Protein AF-A0A9P4HG45-F1 (afdb_monomer_lite)

Organism: NCBI:txid210430

pLDDT: mean 74.85, std 25.72, range [27.2, 96.5]

Secondary structure (DSSP, 8-state):
--TTS--SSTT--S--GGG-HHHHHHHHHTS-EEESSGGGSEEEE----TT-SEEEEEEEETTEEEEEEEEEETTTTEEEEEEE--TT-EEEE-PPTTEEEES-SEEE--SSEEEEEEEETT-----------------------------------PPP--------------

Structure (mmCIF, N/CA/C/O backbone):
data_AF-A0A9P4HG45-F1
#
_entry.id   AF-A0A9P4HG45-F1
#
loop_
_atom_site.group_PDB
_atom_site.id
_atom_site.type_symbol
_atom_site.label_atom_id
_atom_site.label_alt_id
_atom_site.label_comp_id
_atom_site.label_asym_id
_atom_site.label_entity_id
_atom_site.label_seq_id
_atom_site.pdbx_PDB_ins_code
_atom_site.Cartn_x
_atom_site.Cartn_y
_atom_site.Cartn_z
_atom_site.occupancy
_atom_site.B_iso_or_equiv
_atom_site.auth_seq_id
_atom_site.auth_comp_id
_atom_site.auth_asym_id
_atom_site.auth_atom_id
_atom_site.pdbx_PDB_model_num
ATOM 1 N N . MET A 1 1 ? 8.875 -4.770 -30.316 1.00 80.56 1 MET A N 1
ATOM 2 C CA . MET A 1 1 ? 9.285 -3.797 -31.346 1.00 80.56 1 MET A CA 1
ATOM 3 C C . MET A 1 1 ? 10.713 -4.096 -31.727 1.00 80.56 1 MET A C 1
ATOM 5 O O . MET A 1 1 ? 11.485 -4.507 -30.865 1.00 80.56 1 MET A O 1
ATOM 9 N N . LYS A 1 2 ? 11.069 -3.910 -32.995 1.00 86.00 2 LYS A N 1
ATOM 10 C CA . LYS A 1 2 ? 12.478 -3.920 -33.381 1.00 86.00 2 LYS A CA 1
ATOM 11 C C . LYS A 1 2 ? 13.188 -2.698 -32.768 1.00 86.00 2 LYS A C 1
ATOM 13 O O . LYS A 1 2 ? 12.511 -1.732 -32.409 1.00 86.00 2 LYS A O 1
ATOM 18 N N . PRO A 1 3 ? 14.527 -2.710 -32.661 1.00 90.25 3 PRO A N 1
ATOM 19 C CA . PRO A 1 3 ? 15.289 -1.563 -32.157 1.00 90.25 3 PRO A CA 1
ATOM 20 C C . PRO A 1 3 ? 15.075 -0.262 -32.952 1.00 90.25 3 PRO A C 1
ATOM 22 O O . PRO A 1 3 ? 15.296 0.816 -32.418 1.00 90.25 3 PRO A O 1
ATOM 25 N N . ASP A 1 4 ? 14.613 -0.359 -34.203 1.00 90.81 4 ASP A N 1
ATOM 26 C CA . ASP A 1 4 ? 14.263 0.768 -35.081 1.00 90.81 4 ASP A CA 1
ATOM 27 C C . ASP A 1 4 ? 12.844 1.336 -34.844 1.00 90.81 4 ASP A C 1
ATOM 29 O O . ASP A 1 4 ? 12.411 2.242 -35.550 1.00 90.81 4 ASP A O 1
ATOM 33 N N . GLY A 1 5 ? 12.097 0.794 -33.874 1.00 85.56 5 GLY A N 1
ATOM 34 C CA . GLY A 1 5 ? 10.728 1.205 -33.555 1.00 85.56 5 GLY A CA 1
ATOM 35 C C . GLY A 1 5 ? 9.640 0.557 -34.419 1.00 85.56 5 GLY A C 1
ATOM 36 O O . GLY A 1 5 ? 8.455 0.738 -34.138 1.00 85.56 5 GLY A O 1
ATOM 37 N N . THR A 1 6 ? 9.990 -0.247 -35.429 1.00 87.44 6 THR A N 1
ATOM 38 C CA . THR A 1 6 ? 8.992 -0.911 -36.278 1.00 87.44 6 THR A CA 1
ATOM 39 C C . THR A 1 6 ? 8.340 -2.118 -35.577 1.00 87.44 6 THR A C 1
ATOM 41 O O . THR A 1 6 ? 8.987 -2.828 -34.786 1.00 87.44 6 THR A O 1
ATOM 44 N N . PRO A 1 7 ? 7.045 -2.397 -35.836 1.00 84.62 7 PRO A N 1
ATOM 45 C CA . PRO A 1 7 ? 6.390 -3.610 -35.352 1.00 84.62 7 PRO A CA 1
ATOM 46 C C . PRO A 1 7 ? 7.063 -4.874 -35.907 1.00 84.62 7 PRO A C 1
ATOM 48 O O . PRO A 1 7 ? 7.590 -4.879 -37.020 1.00 84.62 7 PRO A O 1
ATOM 51 N N . HIS A 1 8 ? 7.029 -5.975 -35.151 1.00 81.50 8 HIS A N 1
ATOM 52 C CA . HIS A 1 8 ? 7.595 -7.249 -35.620 1.00 81.50 8 HIS A CA 1
ATOM 53 C C . HIS A 1 8 ? 6.739 -7.925 -36.702 1.00 81.50 8 HIS A C 1
ATOM 55 O O . HIS A 1 8 ? 7.253 -8.758 -37.440 1.00 81.50 8 HIS A O 1
ATOM 61 N N . GLY A 1 9 ? 5.461 -7.556 -36.822 1.00 83.75 9 GLY A N 1
ATOM 62 C CA . GLY A 1 9 ? 4.558 -8.056 -37.855 1.00 83.75 9 GLY A CA 1
ATOM 63 C C . GLY A 1 9 ? 3.212 -7.332 -37.861 1.00 83.75 9 GLY A C 1
ATOM 64 O O . GLY A 1 9 ? 2.920 -6.539 -36.963 1.00 83.75 9 GLY A O 1
ATOM 65 N N . HIS A 1 10 ? 2.383 -7.635 -38.861 1.00 78.00 10 HIS A N 1
ATOM 66 C CA . HIS A 1 10 ? 1.093 -6.972 -39.106 1.00 78.00 10 HIS A CA 1
ATOM 67 C C . HIS A 1 10 ? 0.038 -7.204 -38.005 1.00 78.00 10 HIS A C 1
ATOM 69 O O . HIS A 1 10 ? -0.861 -6.388 -37.854 1.00 78.00 10 HIS A O 1
ATOM 75 N N . ASN A 1 11 ? 0.193 -8.252 -37.184 1.00 79.31 11 ASN A N 1
ATOM 76 C CA . ASN A 1 11 ? -0.712 -8.594 -36.075 1.00 79.31 11 ASN A CA 1
ATOM 77 C C . ASN A 1 11 ? -0.160 -8.177 -34.696 1.00 79.31 11 ASN A C 1
ATOM 79 O O . ASN A 1 11 ? -0.439 -8.819 -33.685 1.00 79.31 11 ASN A O 1
ATOM 83 N N . THR A 1 12 ? 0.669 -7.132 -34.637 1.00 81.81 12 THR A N 1
ATOM 84 C CA . THR A 1 12 ? 1.225 -6.646 -33.365 1.00 81.81 12 THR A CA 1
ATOM 85 C C . THR A 1 12 ? 0.284 -5.609 -32.757 1.00 81.81 12 THR A C 1
ATOM 87 O O . THR A 1 12 ? 0.228 -4.480 -33.239 1.00 81.81 12 THR A O 1
ATOM 90 N N . SER A 1 13 ? -0.419 -5.954 -31.675 1.00 82.94 13 SER A N 1
ATOM 91 C CA . SER A 1 13 ? -1.077 -4.935 -30.849 1.00 82.94 13 SER A CA 1
ATOM 92 C C . SER A 1 13 ? -0.042 -4.231 -29.971 1.00 82.94 13 SER A C 1
ATOM 94 O O . SER A 1 13 ? 0.735 -4.887 -29.279 1.00 82.94 13 SER A O 1
ATOM 96 N N . LEU A 1 14 ? -0.044 -2.897 -29.982 1.00 84.38 14 LEU A N 1
ATOM 97 C CA . LEU A 1 14 ? 0.801 -2.076 -29.105 1.00 84.38 14 LEU A CA 1
ATOM 98 C C . LEU A 1 14 ? 0.171 -1.844 -27.725 1.00 84.38 14 LEU A C 1
ATOM 100 O O . LEU A 1 14 ? 0.858 -1.407 -26.808 1.00 84.38 14 LEU A O 1
ATOM 104 N N . MET A 1 15 ? -1.123 -2.141 -27.577 1.00 84.75 15 MET A N 1
ATOM 105 C CA . MET A 1 15 ? -1.884 -1.951 -26.345 1.00 84.75 15 MET A CA 1
ATOM 106 C C . MET A 1 15 ? -2.635 -3.239 -26.034 1.00 84.75 15 MET A C 1
ATOM 108 O O . MET A 1 15 ? -3.659 -3.555 -26.641 1.00 84.75 15 MET A O 1
ATOM 112 N N . HIS A 1 16 ? -2.095 -4.016 -25.099 1.00 86.12 16 HIS A N 1
ATOM 113 C CA . HIS A 1 16 ? -2.683 -5.282 -24.693 1.00 86.12 16 HIS A CA 1
ATOM 114 C C . HIS A 1 16 ? -2.763 -5.370 -23.170 1.00 86.12 16 HIS A C 1
ATOM 116 O O . HIS A 1 16 ? -1.750 -5.295 -22.478 1.00 86.12 16 HIS A O 1
ATOM 122 N N . GLY A 1 17 ? -3.980 -5.550 -22.649 1.00 87.00 17 GLY A N 1
ATOM 123 C CA . GLY A 1 17 ? -4.240 -5.603 -21.206 1.00 87.00 17 GLY A CA 1
ATOM 124 C C . GLY A 1 17 ? -3.489 -6.727 -20.488 1.00 87.00 17 GLY A C 1
ATOM 125 O O . GLY A 1 17 ? -3.115 -6.584 -19.332 1.00 87.00 17 GLY A O 1
ATOM 126 N N . TRP A 1 18 ? -3.156 -7.827 -21.171 1.00 88.88 18 TRP A N 1
ATOM 127 C CA . TRP A 1 18 ? -2.343 -8.884 -20.558 1.00 88.88 18 TRP A CA 1
ATOM 128 C C . TRP A 1 18 ? -0.912 -8.415 -20.231 1.00 88.88 18 TRP A C 1
ATOM 130 O O . TRP A 1 18 ? -0.227 -9.012 -19.411 1.00 88.88 18 TRP A O 1
ATOM 140 N N . SER A 1 19 ? -0.456 -7.297 -20.792 1.00 88.75 19 SER A N 1
ATOM 141 C CA . SER A 1 19 ? 0.836 -6.702 -20.445 1.00 88.75 19 SER A CA 1
ATOM 142 C C . SER A 1 19 ? 0.759 -5.716 -19.270 1.00 88.75 19 SER A C 1
ATOM 144 O O . SER A 1 19 ? 1.795 -5.221 -18.835 1.00 88.75 19 SER A O 1
ATOM 146 N N . THR A 1 20 ? -0.425 -5.440 -18.702 1.00 89.81 20 THR A N 1
ATOM 147 C CA . THR A 1 20 ? -0.602 -4.444 -17.623 1.00 89.81 20 THR A CA 1
ATOM 148 C C . THR A 1 20 ? -0.478 -5.022 -16.212 1.00 89.81 20 THR A C 1
ATOM 150 O O . THR A 1 20 ? -0.849 -4.363 -15.240 1.00 89.81 20 THR A O 1
ATOM 153 N N . TRP A 1 21 ? 0.069 -6.231 -16.062 1.00 89.25 21 TRP A N 1
ATOM 154 C CA . TRP A 1 21 ? 0.309 -6.858 -14.755 1.00 89.25 21 TRP A CA 1
ATOM 155 C C . TRP A 1 21 ? 1.086 -5.968 -13.770 1.00 89.25 21 TRP A C 1
ATOM 157 O O . TRP A 1 21 ? 0.699 -5.942 -12.600 1.00 89.25 21 TRP A O 1
ATOM 167 N N . PRO A 1 22 ? 2.100 -5.174 -14.184 1.00 89.19 22 PRO A N 1
ATOM 168 C CA . PRO A 1 22 ? 2.797 -4.277 -13.263 1.00 89.19 22 PRO A CA 1
ATOM 169 C C . PRO A 1 22 ? 1.867 -3.306 -12.525 1.00 89.19 22 PRO A C 1
ATOM 171 O O . PRO A 1 22 ? 2.062 -3.067 -11.338 1.00 89.19 22 PRO A O 1
ATOM 174 N N . VAL A 1 23 ? 0.808 -2.817 -13.179 1.00 89.62 23 VAL A N 1
ATOM 175 C CA . VAL A 1 23 ? -0.156 -1.881 -12.574 1.00 89.62 23 VAL A CA 1
ATOM 176 C C . VAL A 1 23 ? -0.866 -2.503 -11.374 1.00 89.62 23 VAL A C 1
ATOM 178 O O . VAL A 1 23 ? -1.054 -1.845 -10.355 1.00 89.62 23 VAL A O 1
ATOM 181 N N . PHE A 1 24 ? -1.201 -3.789 -11.462 1.00 88.25 24 PHE A N 1
ATOM 182 C CA . PHE A 1 24 ? -1.819 -4.524 -10.362 1.00 88.25 24 PHE A CA 1
ATOM 183 C C . PHE A 1 24 ? -0.823 -4.857 -9.239 1.00 88.25 24 PHE A C 1
ATOM 185 O O . PHE A 1 24 ? -1.188 -4.894 -8.065 1.00 88.25 24 PHE A O 1
ATOM 192 N N . LEU A 1 25 ? 0.443 -5.095 -9.585 1.00 91.31 25 LEU A N 1
ATOM 193 C CA . LEU A 1 25 ? 1.471 -5.501 -8.628 1.00 91.31 25 LEU A CA 1
ATOM 194 C C . LEU A 1 25 ? 2.053 -4.324 -7.829 1.00 91.31 25 LEU A C 1
ATOM 196 O O . LEU A 1 25 ? 2.446 -4.516 -6.679 1.00 91.31 25 LEU A O 1
ATOM 200 N N . MET A 1 26 ? 2.078 -3.112 -8.390 1.00 92.38 26 MET A N 1
ATOM 201 C CA . MET A 1 26 ? 2.651 -1.929 -7.733 1.00 92.38 26 MET A CA 1
ATOM 202 C C . MET A 1 26 ? 2.051 -1.637 -6.342 1.00 92.38 26 MET A C 1
ATOM 204 O O . MET A 1 26 ? 2.833 -1.537 -5.396 1.00 92.38 26 MET A O 1
ATOM 208 N N . PRO A 1 27 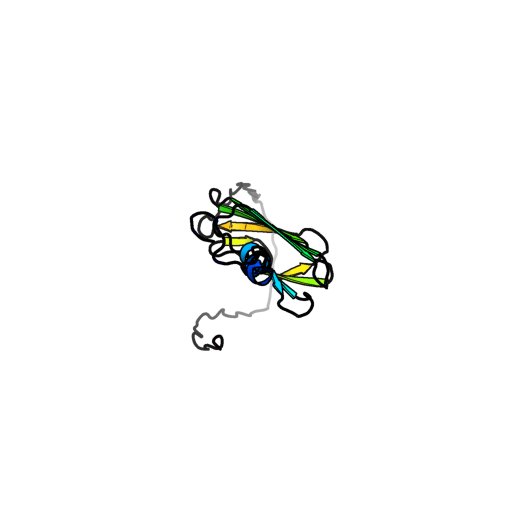? 0.715 -1.577 -6.143 1.00 92.62 27 PRO A N 1
ATOM 209 C CA . PRO A 1 27 ? 0.123 -1.397 -4.812 1.00 92.62 27 PRO A CA 1
ATOM 210 C C . PRO A 1 27 ? 0.561 -2.457 -3.799 1.00 92.62 27 PRO A C 1
ATOM 212 O O . PRO A 1 27 ? 0.767 -2.170 -2.620 1.00 92.62 27 PRO A O 1
ATOM 215 N N . ARG A 1 28 ? 0.728 -3.698 -4.265 1.00 93.31 28 ARG A N 1
ATOM 216 C CA . ARG A 1 28 ? 1.080 -4.826 -3.408 1.00 93.31 28 ARG A CA 1
ATOM 217 C C . ARG A 1 28 ? 2.545 -4.821 -3.002 1.00 93.31 28 ARG A C 1
ATOM 219 O O . ARG A 1 28 ? 2.832 -5.141 -1.857 1.00 93.31 28 ARG A O 1
ATOM 226 N N . TYR A 1 29 ? 3.459 -4.497 -3.912 1.00 91.75 29 TYR A N 1
ATOM 227 C CA . TYR A 1 29 ? 4.895 -4.558 -3.628 1.00 91.75 29 TYR A CA 1
ATOM 228 C C . TYR A 1 29 ? 5.468 -3.235 -3.122 1.00 91.75 29 TYR A C 1
ATOM 230 O O . TYR A 1 29 ? 6.287 -3.255 -2.213 1.00 91.75 29 TYR A O 1
ATOM 238 N N . LEU A 1 30 ? 5.035 -2.093 -3.662 1.00 91.88 30 LEU A N 1
ATOM 239 C CA . LEU A 1 30 ? 5.565 -0.791 -3.249 1.00 91.88 30 LEU A CA 1
ATOM 240 C C . LEU A 1 30 ? 4.904 -0.325 -1.951 1.00 91.88 30 LEU A C 1
ATOM 242 O O . LEU A 1 30 ? 5.579 -0.160 -0.938 1.00 91.88 30 LEU A O 1
ATOM 246 N N . ALA A 1 31 ? 3.574 -0.193 -1.953 1.00 92.81 31 ALA A N 1
ATOM 247 C CA . ALA A 1 31 ? 2.825 0.192 -0.754 1.00 92.81 31 ALA A CA 1
ATOM 248 C C . ALA A 1 31 ? 2.629 -0.976 0.227 1.00 92.81 31 ALA A C 1
ATOM 250 O O . ALA A 1 31 ? 2.301 -0.758 1.393 1.00 92.81 31 ALA A O 1
ATOM 251 N N . GLY A 1 32 ? 2.845 -2.217 -0.220 1.00 94.31 32 GLY A N 1
ATOM 252 C CA . GLY A 1 32 ? 2.753 -3.382 0.649 1.00 94.31 32 GLY A CA 1
ATOM 253 C C . GLY A 1 32 ? 1.333 -3.854 0.932 1.00 94.31 32 GLY A C 1
ATOM 254 O O . GLY A 1 32 ? 1.145 -4.577 1.906 1.00 94.31 32 GLY A O 1
ATOM 255 N N . LEU A 1 33 ? 0.334 -3.413 0.159 1.00 94.94 33 LEU A N 1
ATOM 256 C CA . LEU A 1 33 ? -1.076 -3.694 0.428 1.00 94.94 33 LEU A CA 1
ATOM 257 C C . LEU A 1 33 ? -1.473 -5.093 -0.047 1.00 94.94 33 LEU A C 1
ATOM 259 O O . LEU A 1 33 ? -1.415 -5.403 -1.238 1.00 94.94 33 LEU A O 1
ATOM 263 N N . TYR A 1 34 ? -1.946 -5.932 0.871 1.00 94.88 34 TYR A N 1
ATOM 264 C CA . TYR A 1 34 ? -2.507 -7.238 0.527 1.00 94.88 34 TYR A CA 1
ATOM 265 C C . TYR A 1 34 ? -3.672 -7.622 1.445 1.00 94.88 34 TYR A C 1
ATOM 267 O O . TYR A 1 34 ? -3.618 -7.366 2.649 1.00 94.88 34 TYR A O 1
ATOM 275 N N . PRO A 1 35 ? -4.725 -8.268 0.919 1.00 95.44 35 PRO A N 1
ATOM 276 C CA . PRO A 1 35 ? -5.796 -8.793 1.753 1.00 95.44 35 PRO A CA 1
ATOM 277 C C . PRO A 1 35 ? -5.299 -10.010 2.548 1.00 95.44 35 PRO A C 1
ATOM 279 O O . PRO A 1 35 ? -4.630 -10.885 1.998 1.00 95.44 35 PRO A O 1
ATOM 282 N N . ILE A 1 36 ? -5.635 -10.061 3.837 1.00 96.19 36 ILE A N 1
ATOM 283 C CA . ILE A 1 36 ? -5.417 -11.228 4.710 1.00 96.19 36 ILE A CA 1
ATOM 284 C C . ILE A 1 36 ? -6.713 -12.036 4.800 1.00 96.19 36 ILE A C 1
ATOM 286 O O . ILE A 1 36 ? -6.694 -13.258 4.694 1.00 96.19 36 ILE A O 1
ATOM 290 N N . GLU A 1 37 ? -7.844 -11.344 4.941 1.00 95.94 37 GLU A N 1
ATOM 291 C CA . GLU A 1 37 ? -9.180 -11.934 4.929 1.00 95.94 37 GLU A CA 1
ATOM 292 C C . GLU A 1 37 ? -9.989 -11.465 3.717 1.00 95.94 37 GLU A C 1
ATOM 294 O O . GLU A 1 37 ? -9.799 -10.364 3.184 1.00 95.94 37 GLU A O 1
ATOM 299 N N . ALA A 1 38 ? -10.936 -12.306 3.296 1.00 93.69 38 ALA A N 1
ATOM 300 C CA . ALA A 1 38 ? -11.853 -11.979 2.216 1.00 93.69 38 ALA A CA 1
ATOM 301 C C . ALA A 1 38 ? -12.640 -10.695 2.522 1.00 93.69 38 ALA A C 1
ATOM 303 O O . ALA A 1 38 ? -13.032 -10.417 3.658 1.00 93.69 38 ALA A O 1
ATOM 304 N N . GLY A 1 39 ? -12.877 -9.908 1.476 1.00 93.44 39 GLY A N 1
ATOM 305 C CA . GLY A 1 39 ? -13.607 -8.652 1.588 1.00 93.44 39 GLY A CA 1
ATOM 306 C C . GLY A 1 39 ? -12.854 -7.538 2.318 1.00 93.44 39 GLY A C 1
ATOM 307 O O . GLY A 1 39 ? -13.493 -6.599 2.773 1.00 93.44 39 GLY A O 1
ATOM 308 N N . TRP A 1 40 ? -11.522 -7.628 2.439 1.00 95.00 40 TRP A N 1
ATOM 309 C CA . TRP A 1 40 ? -10.683 -6.579 3.040 1.00 95.00 40 TRP A CA 1
ATOM 310 C C . TRP A 1 40 ? -11.022 -6.252 4.504 1.00 95.00 40 TRP A C 1
ATOM 312 O O . TRP A 1 40 ? -10.657 -5.194 5.008 1.00 95.00 40 TRP A O 1
ATOM 322 N N . LYS A 1 41 ? -11.665 -7.190 5.215 1.00 94.06 41 LYS A N 1
ATOM 323 C CA . LYS A 1 41 ? -11.919 -7.077 6.662 1.00 94.06 41 LYS A CA 1
ATOM 324 C C . LYS A 1 41 ? -10.618 -6.973 7.450 1.00 94.06 41 LYS A C 1
ATOM 326 O O . LYS A 1 41 ? -10.516 -6.188 8.390 1.00 94.06 41 LYS A O 1
ATOM 331 N N . VAL A 1 42 ? -9.629 -7.763 7.035 1.00 95.69 42 VAL A N 1
ATOM 332 C CA . VAL A 1 42 ? -8.263 -7.724 7.550 1.00 95.69 42 VAL A CA 1
ATOM 333 C C . VAL A 1 42 ? -7.297 -7.637 6.378 1.00 95.69 42 VAL A C 1
ATOM 335 O O . VAL A 1 42 ? -7.388 -8.428 5.434 1.00 95.69 42 VAL A O 1
ATOM 338 N N . PHE A 1 43 ? -6.365 -6.692 6.433 1.00 96.50 43 PHE A N 1
ATOM 339 C CA . PHE A 1 43 ? -5.343 -6.513 5.404 1.00 96.50 43 PHE A CA 1
ATOM 340 C C . PHE A 1 43 ? -3.963 -6.234 6.002 1.00 96.50 43 PHE A C 1
ATOM 342 O O . PHE A 1 43 ? -3.821 -5.846 7.159 1.00 96.50 43 PHE A O 1
ATOM 349 N N . GLY A 1 44 ? -2.920 -6.498 5.227 1.00 95.44 44 GLY A N 1
ATOM 350 C CA . GLY A 1 44 ? -1.540 -6.236 5.601 1.00 95.44 44 GLY A CA 1
ATOM 351 C C . GLY A 1 44 ? -0.967 -5.050 4.838 1.00 95.44 44 GLY A C 1
ATOM 352 O O . GLY A 1 44 ? -1.376 -4.768 3.711 1.00 95.44 44 GLY A O 1
ATOM 353 N N . ILE A 1 45 ? -0.012 -4.379 5.475 1.00 96.12 45 ILE A N 1
ATOM 354 C CA . ILE A 1 45 ? 0.793 -3.296 4.915 1.00 96.12 45 ILE A CA 1
ATOM 355 C C . ILE A 1 45 ? 2.259 -3.654 5.165 1.00 96.12 45 ILE A C 1
ATOM 357 O O . ILE A 1 45 ? 2.726 -3.599 6.302 1.00 96.12 45 ILE A O 1
ATOM 361 N N .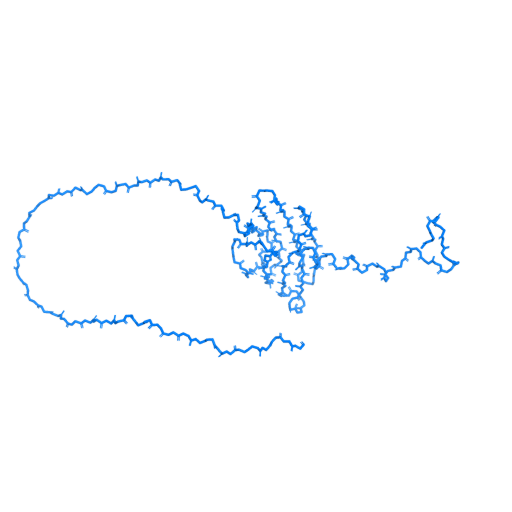 ALA A 1 46 ? 2.968 -4.061 4.114 1.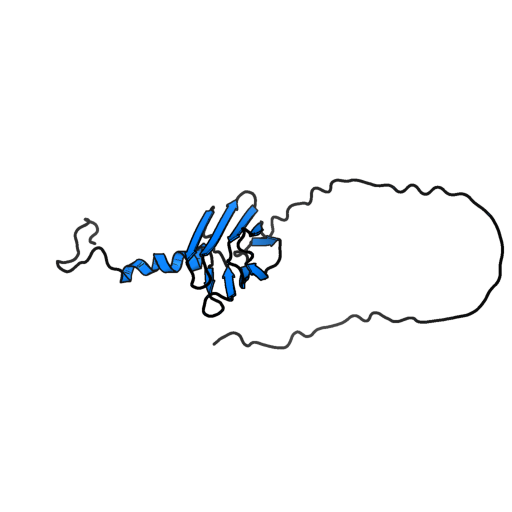00 94.88 46 ALA A N 1
ATOM 362 C CA . ALA A 1 46 ? 4.383 -4.442 4.148 1.00 94.88 46 ALA A CA 1
ATOM 363 C C . ALA A 1 46 ? 5.157 -3.775 2.991 1.00 94.88 46 ALA A C 1
ATOM 365 O O . ALA A 1 46 ? 5.371 -4.408 1.955 1.00 94.88 46 ALA A O 1
ATOM 366 N N . PRO A 1 47 ? 5.504 -2.481 3.113 1.00 93.12 47 PRO A N 1
ATOM 367 C CA . PRO A 1 47 ? 6.080 -1.723 2.011 1.00 93.12 47 PRO A CA 1
ATOM 368 C C . PRO A 1 47 ? 7.523 -2.143 1.706 1.00 93.12 47 PRO A C 1
ATOM 370 O O . PRO A 1 47 ? 8.283 -2.521 2.603 1.00 93.12 47 PRO A O 1
ATOM 373 N N . VAL A 1 48 ? 7.920 -2.026 0.435 1.00 92.00 48 VAL A N 1
ATOM 374 C CA . VAL A 1 48 ? 9.286 -2.306 -0.036 1.00 92.00 48 VAL A CA 1
ATOM 375 C C . VAL A 1 48 ? 9.871 -1.044 -0.667 1.00 92.00 48 VAL A C 1
ATOM 377 O O . VAL A 1 48 ? 9.463 -0.639 -1.751 1.00 92.00 48 VAL A O 1
ATOM 380 N N . LEU A 1 49 ? 10.855 -0.441 0.008 1.00 86.69 49 LEU A N 1
ATOM 381 C CA . LEU A 1 49 ? 11.390 0.878 -0.354 1.00 86.69 49 LEU A CA 1
ATOM 382 C C . LEU A 1 49 ? 12.082 0.910 -1.716 1.00 86.69 49 LEU A C 1
ATOM 384 O O . LEU A 1 49 ? 11.853 1.837 -2.474 1.00 86.69 49 LEU A O 1
ATOM 388 N N . SER A 1 50 ? 12.883 -0.098 -2.067 1.00 86.06 50 SER A N 1
ATOM 389 C CA . SER A 1 50 ? 13.533 -0.208 -3.391 1.00 86.06 50 SER A CA 1
ATOM 390 C C . SER A 1 50 ? 14.249 1.071 -3.886 1.00 86.06 50 SER A C 1
ATOM 392 O O . SER A 1 50 ? 14.345 1.278 -5.092 1.00 86.06 50 SER A O 1
ATOM 394 N N . GLY A 1 51 ? 14.741 1.929 -2.979 1.00 86.75 51 GLY A N 1
ATOM 395 C CA . GLY A 1 51 ? 15.365 3.220 -3.308 1.00 86.75 51 GLY A CA 1
ATOM 396 C C . GLY A 1 51 ? 14.389 4.374 -3.588 1.00 86.75 51 GLY A C 1
ATOM 397 O O . GLY A 1 51 ? 14.804 5.402 -4.113 1.00 86.75 51 GLY A O 1
ATOM 398 N N . LEU A 1 52 ? 13.101 4.213 -3.276 1.00 90.62 52 LEU A N 1
ATOM 399 C CA . LEU A 1 52 ? 12.081 5.254 -3.387 1.00 90.62 52 LEU A CA 1
ATOM 400 C C . LEU A 1 52 ? 11.986 6.062 -2.089 1.00 90.62 52 LEU A C 1
ATOM 402 O O . LEU A 1 52 ? 11.857 5.500 -1.001 1.00 90.62 52 LEU A O 1
ATOM 406 N N . GLU A 1 53 ? 11.962 7.384 -2.227 1.00 91.94 53 GLU A N 1
ATOM 407 C CA . GLU A 1 53 ? 11.787 8.324 -1.110 1.00 91.94 53 GLU A CA 1
ATOM 408 C C . GLU A 1 53 ? 10.318 8.464 -0.699 1.00 91.94 53 GLU A C 1
ATOM 410 O O . GLU A 1 53 ? 10.007 8.731 0.462 1.00 91.94 53 GLU A O 1
ATOM 415 N N . ALA A 1 54 ? 9.393 8.278 -1.643 1.00 93.50 54 ALA A N 1
ATOM 416 C CA . ALA A 1 54 ? 7.969 8.411 -1.392 1.00 93.50 54 ALA A CA 1
ATOM 417 C C . ALA A 1 54 ? 7.140 7.422 -2.214 1.00 93.50 54 ALA A C 1
ATOM 419 O O . ALA A 1 54 ? 7.423 7.167 -3.385 1.00 93.50 54 ALA A O 1
ATOM 420 N N . VAL A 1 55 ? 6.085 6.891 -1.597 1.00 94.25 55 VAL A N 1
ATOM 421 C CA . VAL A 1 55 ? 5.076 6.055 -2.255 1.00 94.25 55 VAL A CA 1
ATOM 422 C C . VAL A 1 55 ? 3.703 6.484 -1.762 1.00 94.25 55 VAL A C 1
ATOM 424 O O . VAL A 1 55 ? 3.444 6.463 -0.563 1.00 94.25 55 VAL A O 1
ATOM 427 N N . GLU A 1 56 ? 2.807 6.821 -2.683 1.00 95.50 56 GLU A N 1
ATOM 428 C CA . GLU A 1 56 ? 1.393 7.052 -2.393 1.00 95.50 56 GLU A CA 1
ATOM 429 C C . GLU A 1 56 ? 0.552 6.046 -3.175 1.00 95.50 56 GLU A C 1
ATOM 431 O O . GLU A 1 56 ? 0.734 5.846 -4.376 1.00 95.50 56 GLU A O 1
ATOM 436 N N . CYS A 1 57 ? -0.372 5.388 -2.483 1.00 95.19 57 CYS A N 1
ATOM 437 C CA . CYS A 1 57 ? -1.288 4.434 -3.081 1.00 95.19 57 CYS A CA 1
ATOM 438 C C . CYS A 1 57 ? -2.687 4.609 -2.496 1.00 95.19 57 CYS A C 1
ATOM 440 O O . CYS A 1 57 ? -2.870 4.591 -1.281 1.00 95.19 57 CYS A O 1
ATOM 442 N N . SER A 1 58 ? -3.687 4.702 -3.371 1.00 95.62 58 SER A N 1
ATOM 443 C CA . SER A 1 58 ? -5.104 4.731 -3.008 1.00 95.62 58 SER A CA 1
ATOM 444 C C . SER A 1 58 ? -5.819 3.578 -3.697 1.00 95.62 58 SER A C 1
ATOM 446 O O . SER A 1 58 ? -5.805 3.478 -4.923 1.00 95.62 58 SER A O 1
ATOM 448 N N . LEU A 1 59 ? -6.463 2.718 -2.914 1.00 94.38 59 LEU A N 1
ATOM 449 C CA . LEU A 1 59 ? -7.181 1.548 -3.397 1.00 94.38 59 LEU A CA 1
ATOM 450 C C . LEU A 1 59 ? -8.636 1.595 -2.927 1.00 94.38 59 LEU A C 1
ATOM 452 O O . LEU A 1 59 ? -8.916 1.666 -1.732 1.00 94.38 59 LEU A O 1
ATOM 456 N N . ASN A 1 60 ? -9.569 1.507 -3.872 1.00 94.81 60 ASN A N 1
ATOM 457 C CA . ASN A 1 60 ? -10.982 1.336 -3.553 1.00 94.81 60 ASN A CA 1
ATOM 458 C C . ASN A 1 60 ? -11.275 -0.153 -3.388 1.00 94.81 60 ASN A C 1
ATOM 460 O O . ASN A 1 60 ? -11.200 -0.924 -4.344 1.00 94.81 60 ASN A O 1
ATOM 464 N N . THR A 1 61 ? -11.576 -0.553 -2.158 1.00 93.44 61 THR A N 1
ATOM 465 C CA . THR A 1 61 ? -11.901 -1.934 -1.798 1.00 93.44 61 THR A CA 1
ATOM 466 C C . THR A 1 61 ? -13.393 -2.065 -1.523 1.00 93.44 61 THR A C 1
ATOM 468 O O . THR A 1 61 ? -14.105 -1.070 -1.393 1.00 93.44 61 THR A O 1
ATOM 471 N N . VAL A 1 62 ? -13.875 -3.299 -1.369 1.00 94.00 62 VAL A N 1
ATOM 472 C CA . VAL A 1 62 ? -15.271 -3.547 -0.974 1.00 94.00 62 VAL A CA 1
ATOM 473 C C . VAL A 1 62 ? -15.599 -3.039 0.435 1.00 94.00 62 VAL A C 1
ATOM 475 O O . VAL A 1 62 ? -16.759 -2.767 0.717 1.00 94.00 62 VAL A O 1
ATOM 478 N N . ALA A 1 63 ? -14.594 -2.888 1.306 1.00 91.56 63 ALA A N 1
ATOM 479 C CA . ALA A 1 63 ? -14.755 -2.337 2.652 1.00 91.56 63 ALA A CA 1
ATOM 480 C C . ALA A 1 63 ? -14.660 -0.798 2.684 1.00 91.56 63 ALA A C 1
ATOM 482 O O . ALA A 1 63 ? -14.883 -0.190 3.727 1.00 91.56 63 ALA A O 1
ATOM 483 N N . GLY A 1 64 ? -14.318 -0.166 1.557 1.00 94.31 64 GLY A N 1
ATOM 484 C CA . GLY A 1 64 ? -14.098 1.273 1.438 1.00 94.31 64 GLY A CA 1
ATOM 485 C C . GLY A 1 64 ? -12.718 1.623 0.882 1.00 94.31 64 GLY A C 1
ATOM 486 O O . GLY A 1 64 ? -11.952 0.761 0.437 1.00 94.31 64 GLY A O 1
ATOM 487 N N . THR A 1 65 ? -12.400 2.914 0.883 1.00 95.75 65 THR A N 1
ATOM 488 C CA . THR A 1 65 ? -11.122 3.424 0.376 1.00 95.75 65 THR A CA 1
ATOM 489 C C . THR A 1 65 ? -10.015 3.217 1.403 1.00 95.75 65 THR A C 1
ATOM 491 O O . THR A 1 65 ? -10.107 3.698 2.530 1.00 95.75 65 THR A O 1
ATOM 494 N N . VAL A 1 66 ? -8.944 2.547 0.984 1.00 95.94 66 VAL A N 1
ATOM 495 C CA . VAL A 1 66 ? -7.701 2.408 1.743 1.00 95.94 66 VAL A CA 1
ATOM 496 C C . VAL A 1 66 ? -6.641 3.277 1.081 1.00 95.94 66 VAL A C 1
ATOM 498 O O . VAL A 1 66 ? -6.414 3.156 -0.124 1.00 95.94 66 VAL A O 1
ATOM 501 N N . LYS A 1 67 ? -5.980 4.142 1.850 1.00 96.50 67 LYS A N 1
ATOM 502 C CA . LYS A 1 67 ? -4.839 4.928 1.363 1.00 96.50 67 LYS A CA 1
ATOM 503 C C . LYS A 1 67 ? -3.608 4.650 2.199 1.00 96.50 67 LYS A C 1
ATOM 505 O O . LYS A 1 67 ? -3.698 4.536 3.418 1.00 96.50 67 LYS A O 1
ATOM 510 N N . VAL A 1 68 ? -2.466 4.554 1.538 1.00 96.06 68 VAL A N 1
ATOM 511 C CA . VAL A 1 68 ? -1.161 4.407 2.174 1.00 96.06 68 VAL A CA 1
ATOM 512 C C . VAL A 1 68 ? -0.230 5.436 1.566 1.00 96.06 68 VAL A C 1
ATOM 514 O O . VAL A 1 68 ? -0.063 5.483 0.350 1.00 96.06 68 VAL A O 1
ATOM 517 N N . GLU A 1 69 ? 0.381 6.235 2.426 1.00 96.06 69 GLU A N 1
ATOM 518 C CA . GLU A 1 69 ? 1.473 7.130 2.072 1.00 96.06 69 GLU A CA 1
ATOM 519 C C . GLU A 1 69 ? 2.707 6.712 2.863 1.00 96.06 69 GLU A C 1
ATOM 521 O O . GLU A 1 69 ? 2.645 6.467 4.067 1.00 96.06 69 GLU A O 1
ATOM 526 N N . LEU A 1 70 ? 3.836 6.641 2.186 1.00 94.75 70 LEU A N 1
ATOM 527 C CA . LEU A 1 70 ? 5.133 6.330 2.751 1.00 94.75 70 LEU A CA 1
ATOM 528 C C . LEU A 1 70 ? 6.078 7.452 2.355 1.00 94.75 70 LEU A C 1
ATOM 530 O O . LEU A 1 70 ? 6.136 7.828 1.187 1.00 94.75 70 LEU A O 1
ATOM 534 N N . THR A 1 71 ? 6.819 7.969 3.325 1.00 94.62 71 THR A N 1
ATOM 535 C CA . THR A 1 71 ? 7.878 8.951 3.099 1.00 94.62 71 THR A CA 1
ATOM 536 C C . THR A 1 71 ? 9.097 8.527 3.888 1.00 94.62 71 T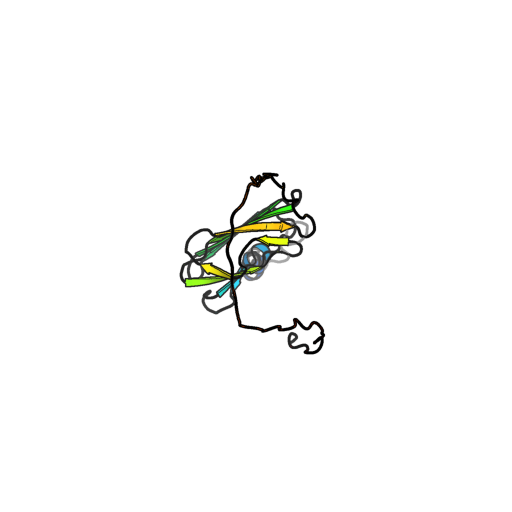HR A C 1
ATOM 538 O O . THR A 1 71 ? 8.998 8.265 5.088 1.00 94.62 71 THR A O 1
ATOM 541 N N . VAL A 1 72 ? 10.240 8.450 3.225 1.00 92.88 72 VAL A N 1
ATOM 542 C CA . VAL A 1 72 ? 11.492 7.981 3.799 1.00 92.88 72 VAL A CA 1
ATOM 543 C C . VAL A 1 72 ? 12.617 8.926 3.429 1.00 92.88 72 VAL A C 1
ATOM 545 O O . VAL A 1 72 ? 12.838 9.222 2.262 1.00 92.88 72 VAL A O 1
ATOM 548 N N . ASP A 1 73 ? 13.355 9.344 4.451 1.00 90.69 73 ASP A N 1
ATOM 549 C CA . ASP A 1 73 ? 14.644 9.999 4.314 1.00 90.69 73 ASP A CA 1
ATOM 550 C C . ASP A 1 73 ? 15.727 8.982 4.702 1.00 90.69 73 ASP A C 1
ATOM 552 O O . ASP A 1 73 ? 15.988 8.717 5.883 1.00 90.69 73 ASP A O 1
ATOM 556 N N . GLU A 1 74 ? 16.335 8.350 3.694 1.00 84.56 74 GLU A N 1
ATOM 557 C CA . GLU A 1 74 ? 17.385 7.355 3.921 1.00 84.56 74 GLU A CA 1
ATOM 558 C C . GLU A 1 74 ? 18.662 7.965 4.516 1.00 84.56 74 GLU A C 1
ATOM 560 O O . GLU A 1 74 ? 19.364 7.275 5.263 1.00 84.56 74 GLU A O 1
ATOM 565 N N . ALA A 1 75 ? 18.956 9.235 4.214 1.00 84.25 75 ALA A N 1
ATOM 566 C CA . ALA A 1 75 ? 20.157 9.926 4.675 1.00 84.25 75 ALA A CA 1
ATOM 567 C C . ALA A 1 75 ? 20.064 10.259 6.167 1.00 84.25 75 ALA A C 1
ATOM 569 O O . ALA A 1 75 ? 21.019 10.065 6.921 1.00 84.25 75 ALA A O 1
ATOM 570 N N . ALA A 1 76 ? 18.893 10.711 6.610 1.00 84.00 76 ALA A N 1
ATOM 571 C CA . ALA A 1 76 ? 18.630 11.018 8.006 1.00 84.00 76 ALA A CA 1
ATOM 572 C C . ALA A 1 76 ? 18.071 9.824 8.803 1.00 84.00 76 ALA A C 1
ATOM 574 O O . ALA A 1 76 ? 17.856 9.944 10.011 1.00 84.00 76 ALA A O 1
ATOM 575 N N . GLY A 1 77 ? 17.834 8.679 8.155 1.00 87.56 77 GLY A N 1
ATOM 576 C CA . GLY A 1 77 ? 17.458 7.417 8.798 1.00 87.56 77 GLY A CA 1
ATOM 577 C C . GLY A 1 77 ? 16.079 7.423 9.460 1.00 87.56 77 GLY A C 1
ATOM 578 O O . GLY A 1 77 ? 15.842 6.627 10.374 1.00 87.56 77 GLY A O 1
ATOM 579 N N . HIS A 1 78 ? 15.181 8.312 9.031 1.00 90.19 78 HIS A N 1
ATOM 580 C CA . HIS A 1 78 ? 13.824 8.422 9.560 1.00 90.19 78 HIS A CA 1
ATOM 581 C C . HIS A 1 78 ? 12.791 8.427 8.434 1.00 90.19 78 HIS A C 1
ATOM 583 O O . HIS A 1 78 ? 13.061 8.805 7.300 1.00 90.19 78 HIS A O 1
ATOM 589 N N . GLY A 1 79 ? 11.587 7.973 8.756 1.00 92.69 79 GLY A N 1
ATOM 590 C CA . GLY A 1 79 ? 10.487 7.910 7.808 1.00 92.69 79 GLY A CA 1
ATOM 591 C C . GLY A 1 79 ? 9.143 7.939 8.510 1.00 92.69 79 GLY A C 1
ATOM 592 O O . GLY A 1 79 ? 9.053 7.912 9.742 1.00 92.69 79 GLY A O 1
ATOM 593 N N . ALA A 1 80 ? 8.080 7.998 7.724 1.00 94.00 80 ALA A N 1
ATOM 594 C CA . ALA A 1 80 ? 6.722 7.898 8.211 1.00 94.00 80 ALA A CA 1
ATOM 595 C C . ALA A 1 80 ? 5.848 7.110 7.235 1.00 94.00 80 ALA A C 1
ATOM 597 O O . ALA A 1 80 ? 5.954 7.267 6.021 1.00 94.00 80 ALA A O 1
ATOM 598 N N . ILE A 1 81 ? 4.942 6.311 7.793 1.00 95.00 81 ILE A N 1
ATOM 599 C CA . ILE A 1 81 ? 3.826 5.698 7.076 1.00 95.00 81 ILE A CA 1
ATOM 600 C C . ILE A 1 81 ? 2.545 6.361 7.562 1.00 95.00 81 ILE A C 1
ATOM 602 O O . ILE A 1 81 ? 2.306 6.447 8.766 1.00 95.00 81 ILE A O 1
ATOM 606 N N . ARG A 1 82 ? 1.702 6.808 6.637 1.00 95.88 82 ARG A N 1
ATOM 607 C CA . ARG A 1 82 ? 0.336 7.241 6.915 1.00 95.88 82 ARG A CA 1
ATOM 608 C C . ARG A 1 82 ? -0.629 6.254 6.287 1.00 95.88 82 ARG A C 1
ATOM 610 O O . ARG A 1 82 ? -0.473 5.883 5.128 1.00 95.88 82 ARG A O 1
ATOM 617 N N . VAL A 1 83 ? -1.626 5.842 7.054 1.00 96.06 83 VAL A N 1
ATOM 618 C CA . VAL A 1 83 ? -2.648 4.894 6.613 1.00 96.06 83 VAL A CA 1
ATOM 619 C C . VAL A 1 83 ? -4.014 5.513 6.846 1.00 96.06 83 VAL A C 1
ATOM 621 O O . VAL A 1 83 ? -4.300 5.979 7.945 1.00 96.06 83 VAL A O 1
ATOM 624 N N . LEU A 1 84 ? -4.850 5.500 5.814 1.00 96.19 84 LEU A N 1
ATOM 625 C CA . LEU A 1 84 ? -6.283 5.739 5.902 1.00 96.19 84 LEU A CA 1
ATOM 626 C C . LEU A 1 84 ? -6.971 4.388 5.720 1.00 96.19 84 LEU A C 1
ATOM 628 O O . LEU A 1 84 ? -6.858 3.779 4.653 1.00 96.19 84 LEU A O 1
ATOM 632 N N . ALA A 1 85 ? -7.670 3.924 6.749 1.00 95.50 85 ALA A N 1
ATOM 633 C CA . ALA A 1 85 ? -8.411 2.670 6.717 1.00 95.50 85 ALA A CA 1
ATOM 634 C C . 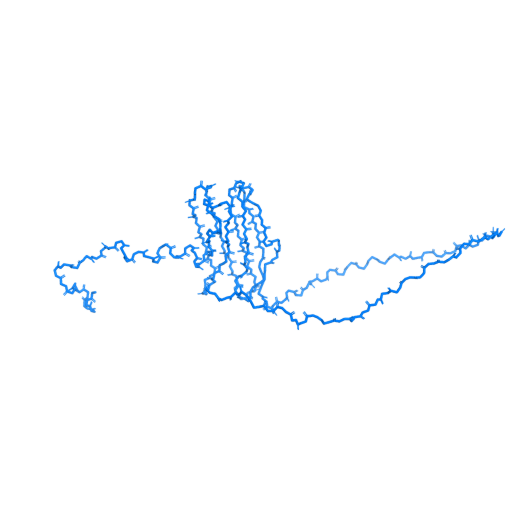ALA A 1 85 ? -9.869 2.921 7.134 1.00 95.50 85 ALA A C 1
ATOM 636 O O . ALA A 1 85 ? -10.098 3.617 8.128 1.00 95.50 85 ALA A O 1
ATOM 637 N N . PRO A 1 86 ? -10.859 2.377 6.404 1.00 95.00 86 PRO A N 1
ATOM 638 C CA . PRO A 1 86 ? -12.268 2.605 6.703 1.00 95.00 86 PRO A CA 1
ATOM 639 C C . PRO A 1 86 ? -12.690 1.909 8.005 1.00 95.00 86 PRO A C 1
ATOM 641 O O . PRO A 1 86 ? -12.063 0.939 8.442 1.00 95.00 86 PRO A O 1
ATOM 644 N N . TYR A 1 87 ? -13.774 2.394 8.614 1.00 94.69 87 TYR A N 1
ATOM 645 C CA . TYR A 1 87 ? -14.318 1.842 9.857 1.00 94.69 87 TYR A CA 1
ATOM 646 C C . TYR A 1 87 ? -14.616 0.342 9.762 1.00 94.69 87 TYR A C 1
ATOM 648 O O . TYR A 1 87 ? -15.102 -0.149 8.745 1.00 94.69 87 TYR A O 1
ATOM 656 N N . GLY A 1 88 ? -14.349 -0.387 10.849 1.00 92.25 88 GLY A N 1
ATOM 657 C CA . GLY A 1 88 ? -14.638 -1.822 10.943 1.00 92.25 88 GLY A CA 1
ATOM 658 C C . GLY A 1 88 ? -13.648 -2.725 10.200 1.00 92.25 88 GLY A C 1
ATOM 659 O O . GLY A 1 88 ? -13.852 -3.938 10.149 1.00 92.25 88 GLY A O 1
ATOM 660 N N . THR A 1 89 ? -12.571 -2.161 9.648 1.00 95.38 89 THR A N 1
ATOM 661 C CA . THR A 1 89 ? -11.433 -2.932 9.131 1.00 95.38 89 THR A CA 1
ATOM 662 C C . THR A 1 89 ? -10.320 -3.027 10.165 1.00 95.38 89 THR A C 1
ATOM 664 O O . THR A 1 89 ? -10.207 -2.195 11.065 1.00 95.38 89 THR A O 1
ATOM 667 N N . ARG A 1 90 ? -9.473 -4.048 10.043 1.00 96.38 90 ARG A N 1
ATOM 668 C CA . ARG A 1 90 ? -8.233 -4.171 10.815 1.00 96.38 90 ARG A CA 1
ATOM 669 C C . ARG A 1 90 ? -7.059 -4.296 9.871 1.00 96.38 90 ARG A C 1
ATOM 671 O O . ARG A 1 90 ? -7.173 -4.912 8.811 1.00 96.38 90 ARG A O 1
ATOM 678 N N . TYR A 1 91 ? -5.916 -3.757 10.266 1.00 95.50 91 TYR A N 1
ATOM 679 C CA . TYR A 1 91 ? -4.712 -3.879 9.465 1.00 95.50 91 TYR A CA 1
ATOM 680 C C . TYR A 1 91 ? -3.484 -4.230 10.284 1.00 95.50 91 TYR A C 1
ATOM 682 O O . TYR A 1 91 ? -3.332 -3.825 11.438 1.00 95.50 91 TYR A O 1
ATOM 690 N N . ARG A 1 92 ? -2.598 -5.003 9.651 1.00 95.69 92 ARG A N 1
ATOM 691 C CA . ARG A 1 92 ? -1.295 -5.363 10.198 1.00 95.69 92 ARG A CA 1
ATOM 692 C C . ARG A 1 92 ? -0.200 -4.594 9.483 1.00 95.69 92 ARG A C 1
ATOM 694 O O . ARG A 1 92 ? -0.010 -4.748 8.279 1.00 95.69 92 ARG A O 1
ATOM 701 N N . LEU A 1 93 ? 0.548 -3.815 10.246 1.00 94.88 93 LEU A N 1
ATOM 702 C CA . LEU A 1 93 ? 1.650 -3.005 9.771 1.00 94.88 93 LEU A CA 1
ATOM 703 C C . LEU A 1 93 ? 2.983 -3.729 9.995 1.00 94.88 93 LEU A C 1
ATOM 705 O O . LEU A 1 93 ? 3.317 -4.141 11.110 1.00 94.88 93 LEU A O 1
ATOM 709 N N . GLN A 1 94 ? 3.749 -3.883 8.920 1.00 93.50 94 GLN A N 1
ATOM 710 C CA . GLN A 1 94 ? 5.090 -4.454 8.919 1.00 93.50 94 GLN A CA 1
ATOM 711 C C . GLN A 1 94 ? 6.084 -3.414 8.418 1.00 93.50 94 GLN A C 1
ATOM 713 O O . GLN A 1 94 ? 5.817 -2.680 7.469 1.00 93.50 94 GLN A O 1
ATOM 718 N N . ALA A 1 95 ? 7.240 -3.352 9.072 1.00 91.06 95 ALA A N 1
ATOM 719 C CA . ALA A 1 95 ? 8.306 -2.466 8.648 1.00 91.06 95 ALA A CA 1
ATOM 720 C C . ALA A 1 95 ? 9.022 -3.033 7.408 1.00 91.06 95 ALA A C 1
ATOM 722 O O . ALA A 1 95 ? 9.196 -4.253 7.317 1.00 91.06 95 ALA A O 1
ATOM 723 N N . PRO A 1 96 ? 9.475 -2.174 6.478 1.00 91.31 96 PRO A N 1
ATOM 724 C CA . PRO A 1 96 ? 10.435 -2.557 5.455 1.00 91.31 96 PRO A CA 1
ATOM 725 C C . PRO A 1 96 ? 11.696 -3.158 6.080 1.00 91.31 96 PRO A C 1
ATOM 727 O O . PRO A 1 96 ? 12.065 -2.857 7.215 1.00 91.31 96 PRO A O 1
ATOM 730 N N . LYS A 1 97 ? 12.408 -3.986 5.315 1.00 89.44 97 LYS A N 1
ATOM 731 C CA . LYS A 1 97 ? 13.649 -4.622 5.771 1.00 89.44 97 LYS A CA 1
ATOM 732 C C . LYS A 1 97 ? 14.675 -3.574 6.237 1.00 89.44 97 LYS A C 1
ATOM 734 O O . LYS A 1 97 ? 15.023 -2.680 5.470 1.00 89.44 97 LYS A O 1
ATOM 739 N N . GLY A 1 98 ? 15.187 -3.720 7.462 1.00 89.38 98 GLY A N 1
ATOM 740 C CA . GLY A 1 98 ? 16.170 -2.803 8.059 1.00 89.38 98 GLY A CA 1
ATOM 741 C C . GLY A 1 98 ? 15.570 -1.523 8.649 1.00 89.38 98 GLY A C 1
ATOM 742 O O . GLY A 1 98 ? 16.312 -0.604 8.994 1.00 89.38 98 GLY A O 1
ATOM 743 N N . TRP A 1 99 ? 14.244 -1.454 8.762 1.00 91.19 99 TRP A N 1
ATOM 744 C CA . TRP A 1 99 ? 13.518 -0.372 9.412 1.00 91.19 99 TRP A CA 1
ATOM 745 C C . TRP A 1 99 ? 12.682 -0.920 10.565 1.00 91.19 99 TRP A C 1
ATOM 747 O O . TRP A 1 99 ? 12.200 -2.047 10.528 1.00 91.19 99 TRP A O 1
ATOM 757 N N . SER A 1 100 ? 12.468 -0.087 11.574 1.00 91.00 100 SER A N 1
ATOM 758 C CA . SER A 1 100 ? 11.619 -0.366 12.725 1.00 91.00 100 SER A CA 1
ATOM 759 C C . SER A 1 100 ? 10.521 0.690 12.815 1.00 91.00 100 SER A C 1
ATOM 761 O O . SER A 1 100 ? 10.771 1.880 12.631 1.00 91.00 100 SER A O 1
ATOM 763 N N . ILE A 1 101 ? 9.289 0.256 13.087 1.00 92.00 101 ILE A N 1
ATOM 764 C CA . ILE A 1 101 ? 8.127 1.142 13.236 1.00 92.00 101 ILE A CA 1
ATOM 765 C C . ILE A 1 101 ? 7.875 1.404 14.718 1.00 92.00 101 ILE A C 1
ATOM 767 O O . ILE A 1 101 ? 7.858 0.475 15.527 1.00 92.00 101 ILE A O 1
ATOM 771 N N . MET A 1 102 ? 7.635 2.668 15.061 1.00 88.50 102 MET A N 1
ATOM 772 C CA . MET A 1 102 ? 7.211 3.079 16.393 1.00 88.50 102 MET A CA 1
ATOM 773 C C . MET A 1 102 ? 5.686 3.048 16.482 1.00 88.50 102 MET A C 1
ATOM 775 O O . MET A 1 102 ? 5.009 3.894 15.897 1.00 88.50 102 MET A O 1
ATOM 779 N N . GLY A 1 103 ? 5.149 2.076 17.217 1.00 87.69 103 GLY A N 1
ATOM 780 C CA . GLY A 1 103 ? 3.715 1.961 17.468 1.00 87.69 103 GLY A CA 1
ATOM 781 C C . GLY A 1 103 ? 3.200 0.521 17.443 1.00 87.69 103 GLY A C 1
ATOM 782 O O . GLY A 1 103 ? 3.985 -0.428 17.333 1.00 87.69 103 GLY A O 1
ATOM 783 N N . PRO A 1 104 ? 1.876 0.346 17.565 1.00 90.75 104 PRO A N 1
ATOM 784 C CA . PRO A 1 104 ? 1.249 -0.961 17.453 1.00 90.75 104 PRO A CA 1
ATOM 785 C C . PRO A 1 104 ? 1.387 -1.514 16.028 1.00 90.75 104 PRO A C 1
ATOM 787 O O . PRO A 1 104 ? 1.281 -0.788 15.042 1.00 90.75 104 PRO A O 1
ATOM 790 N N . ARG A 1 105 ? 1.618 -2.827 15.920 1.00 89.75 105 ARG A N 1
ATOM 791 C CA . ARG A 1 105 ? 1.677 -3.536 14.627 1.00 89.75 105 ARG A CA 1
ATOM 792 C C . ARG A 1 105 ? 0.307 -3.956 14.116 1.00 89.75 105 ARG A C 1
ATOM 794 O O . ARG A 1 105 ? 0.183 -4.303 12.950 1.00 89.75 105 ARG A O 1
ATOM 801 N N . GLU A 1 106 ? -0.698 -3.957 14.977 1.00 93.81 106 GLU A N 1
ATOM 802 C CA . GLU A 1 106 ? -2.083 -4.241 14.622 1.00 93.81 106 GLU A CA 1
ATOM 803 C C . GLU A 1 106 ? -2.921 -3.040 15.027 1.00 93.81 106 GLU A C 1
ATOM 805 O O . GLU A 1 106 ? -2.778 -2.519 16.132 1.00 93.81 106 GLU A O 1
ATOM 810 N N . CYS A 1 107 ? -3.720 -2.548 14.094 1.00 93.62 107 CYS A N 1
ATOM 811 C CA . CYS A 1 107 ? -4.484 -1.320 14.240 1.00 93.62 107 CYS A CA 1
ATOM 812 C C . CYS A 1 107 ? -5.884 -1.519 13.667 1.00 93.62 107 CYS A C 1
ATOM 814 O O . CYS A 1 107 ? -6.098 -2.341 12.771 1.00 93.62 107 CYS A O 1
ATOM 816 N N . GLU A 1 108 ? -6.827 -0.738 14.173 1.00 94.69 108 GLU A N 1
ATOM 817 C CA . GLU A 1 108 ? -8.191 -0.697 13.661 1.00 94.69 108 GLU A CA 1
ATOM 818 C C . GLU A 1 108 ? -8.364 0.502 12.731 1.00 94.69 108 GLU A C 1
ATOM 820 O O . GLU A 1 108 ? -7.744 1.550 12.917 1.00 94.69 108 GLU A O 1
ATOM 825 N N . GLY A 1 109 ? -9.193 0.337 11.705 1.00 92.00 109 GLY A N 1
ATOM 826 C CA . GLY A 1 109 ? -9.567 1.418 10.811 1.00 92.00 109 GLY A CA 1
ATOM 827 C C . GLY A 1 109 ? -10.539 2.361 11.504 1.00 92.00 109 GLY A C 1
ATOM 828 O O . GLY A 1 109 ? -11.630 1.958 11.905 1.00 92.00 109 GLY A O 1
ATOM 829 N N . THR A 1 110 ? -10.134 3.619 11.641 1.00 92.38 110 THR A N 1
ATOM 830 C CA . THR A 1 110 ? -10.915 4.677 12.291 1.00 92.38 110 THR A CA 1
ATOM 831 C C . THR A 1 110 ? -11.510 5.667 11.295 1.00 92.38 110 THR A C 1
ATOM 833 O O . THR A 1 110 ? -12.011 6.698 11.718 1.00 92.38 110 THR A O 1
ATOM 836 N N . GLY A 1 111 ? -11.404 5.421 9.984 1.00 91.88 111 GLY A N 1
ATOM 837 C CA . GLY A 1 111 ? -11.834 6.361 8.941 1.00 91.88 111 GLY A CA 1
ATOM 838 C C . GLY A 1 111 ? -10.935 7.592 8.770 1.00 91.88 111 GLY A C 1
ATOM 839 O O . GLY A 1 111 ? -11.094 8.316 7.791 1.00 91.88 111 GLY A O 1
ATOM 840 N N . ASP A 1 112 ? -9.965 7.784 9.664 1.00 94.19 112 ASP A N 1
ATOM 841 C CA . ASP A 1 112 ? -9.033 8.908 9.685 1.00 94.19 112 ASP A CA 1
ATOM 842 C C . ASP A 1 112 ? -7.590 8.458 9.431 1.00 94.19 112 ASP A C 1
ATOM 844 O O . ASP A 1 112 ? -7.258 7.270 9.424 1.00 94.19 112 ASP A O 1
ATOM 848 N N . TRP A 1 113 ? -6.709 9.432 9.208 1.00 95.06 113 TRP A N 1
ATOM 849 C CA . TRP A 1 113 ? -5.289 9.181 8.997 1.00 95.06 113 TRP A CA 1
ATOM 850 C C . TRP A 1 113 ? -4.584 8.779 10.292 1.00 95.06 113 TRP A C 1
ATOM 852 O O . TRP A 1 113 ? -4.427 9.588 11.206 1.00 95.06 113 TRP A O 1
ATOM 862 N N . ALA A 1 114 ? -4.038 7.568 10.315 1.00 94.25 114 ALA A N 1
ATOM 863 C CA . ALA A 1 114 ? -3.086 7.126 11.323 1.00 94.25 114 ALA A CA 1
ATOM 864 C C . ALA A 1 114 ? -1.655 7.320 10.806 1.00 94.25 114 ALA A C 1
ATOM 866 O O . ALA A 1 114 ? -1.325 6.873 9.707 1.00 94.25 114 ALA A O 1
ATOM 867 N N . LYS A 1 115 ? -0.793 7.983 11.586 1.00 94.69 115 LYS A N 1
ATOM 868 C CA . LYS A 1 115 ? 0.615 8.227 11.236 1.00 94.69 115 LYS A CA 1
ATOM 869 C C . LYS A 1 115 ? 1.543 7.428 12.145 1.00 94.69 115 LYS A C 1
ATOM 871 O O . LYS A 1 115 ? 1.475 7.543 13.364 1.00 94.69 115 LYS A O 1
ATOM 876 N N . PHE A 1 116 ? 2.456 6.689 11.531 1.00 94.00 116 PHE A N 1
ATOM 877 C CA . PHE A 1 116 ? 3.450 5.851 12.185 1.00 94.00 116 PHE A CA 1
ATOM 878 C C . PHE A 1 116 ? 4.841 6.324 11.798 1.00 94.00 116 PHE A C 1
ATOM 880 O O . PHE A 1 116 ? 5.140 6.475 10.616 1.00 94.00 116 PHE A O 1
ATOM 887 N N . PHE A 1 117 ? 5.696 6.553 12.787 1.00 93.25 117 PHE A N 1
ATOM 888 C CA . PHE A 1 117 ? 7.084 6.925 12.541 1.00 93.25 117 PHE A CA 1
ATOM 889 C C . PHE A 1 117 ? 7.956 5.685 12.398 1.00 93.25 117 PHE A C 1
ATOM 891 O O . PHE A 1 117 ? 7.714 4.655 13.029 1.00 93.25 117 PHE A O 1
ATOM 898 N N . MET A 1 118 ? 8.985 5.806 11.574 1.00 92.25 118 MET A N 1
ATOM 899 C CA . MET A 1 118 ? 9.922 4.746 11.247 1.00 92.25 118 MET A CA 1
ATOM 900 C C . MET A 1 118 ? 11.342 5.234 11.496 1.00 92.25 118 MET A C 1
ATOM 902 O O . MET A 1 118 ? 11.656 6.397 11.234 1.00 92.25 118 MET A O 1
ATOM 906 N N . SER A 1 119 ? 12.209 4.336 11.942 1.00 91.25 119 SER A N 1
ATOM 907 C CA . SER A 1 119 ? 13.644 4.581 12.043 1.00 91.25 119 SER A CA 1
ATOM 908 C C . SER A 1 119 ? 14.430 3.426 11.442 1.00 91.25 119 SER A C 1
ATOM 910 O O . SER A 1 119 ? 13.997 2.272 11.474 1.00 91.25 119 SER A O 1
ATOM 912 N N . LYS A 1 120 ? 15.593 3.736 10.876 1.00 89.06 120 LYS A N 1
ATOM 913 C CA . LYS A 1 120 ? 16.507 2.733 10.335 1.00 89.06 120 LYS A CA 1
ATOM 914 C C . LYS A 1 120 ? 17.192 1.979 11.476 1.00 89.06 120 LYS A C 1
ATOM 916 O O . LYS A 1 120 ? 17.751 2.580 12.396 1.00 89.06 120 LYS A O 1
ATOM 921 N N . GLU A 1 121 ? 17.159 0.653 11.423 1.00 82.31 121 GLU A N 1
ATOM 922 C CA . GLU A 1 121 ? 17.799 -0.204 12.421 1.00 82.31 121 GLU A CA 1
ATOM 923 C C . GLU A 1 121 ? 19.320 0.014 12.398 1.00 82.31 121 GLU A C 1
ATOM 925 O O . GLU A 1 121 ? 19.946 0.044 11.340 1.00 82.31 121 GLU A O 1
ATOM 930 N N . GLY A 1 122 ? 19.922 0.227 13.571 1.00 66.50 122 GLY A N 1
ATOM 931 C CA . GLY A 1 122 ? 21.350 0.546 13.713 1.00 66.50 122 GLY A CA 1
ATOM 932 C C . GLY A 1 122 ? 21.680 2.044 13.732 1.00 66.50 122 GLY A C 1
ATOM 933 O O . GLY A 1 122 ? 22.720 2.421 14.266 1.00 66.50 122 GLY A O 1
ATOM 934 N N . MET A 1 123 ? 20.772 2.912 13.278 1.00 58.06 123 MET A N 1
ATOM 935 C CA . MET A 1 123 ? 20.859 4.364 13.462 1.00 58.06 123 MET A CA 1
ATOM 936 C C . MET A 1 123 ? 19.939 4.772 14.616 1.00 58.06 123 MET A C 1
ATOM 938 O O . MET A 1 123 ? 18.981 5.525 14.461 1.00 58.06 123 MET A O 1
ATOM 942 N N . ALA A 1 124 ? 20.191 4.196 15.797 1.00 47.09 124 ALA A N 1
ATOM 943 C CA . ALA A 1 124 ? 19.451 4.549 16.998 1.00 47.09 124 ALA A CA 1
ATOM 944 C C . ALA A 1 124 ? 19.639 6.048 17.266 1.00 47.09 124 ALA A C 1
ATOM 946 O O . ALA A 1 124 ? 20.750 6.504 17.548 1.00 47.09 124 ALA A O 1
ATOM 947 N N . MET A 1 125 ? 18.547 6.811 17.181 1.00 45.41 125 MET A N 1
ATOM 948 C CA . MET A 1 125 ? 18.485 8.158 17.732 1.00 45.41 125 MET A CA 1
ATOM 949 C C . MET A 1 125 ? 19.031 8.107 19.160 1.00 45.41 125 MET A C 1
ATOM 951 O O . MET A 1 125 ? 18.434 7.474 20.031 1.00 45.41 125 MET A O 1
ATOM 955 N N . ARG A 1 126 ? 20.161 8.782 19.413 1.00 33.50 126 ARG A N 1
ATOM 956 C CA . ARG A 1 126 ? 20.535 9.142 20.782 1.00 33.50 126 ARG A CA 1
ATOM 957 C C . ARG A 1 126 ? 19.356 9.934 21.348 1.00 33.50 126 ARG A C 1
ATOM 959 O O . ARG A 1 126 ? 19.043 10.986 20.781 1.00 33.50 126 ARG A O 1
ATOM 966 N N . PRO A 1 127 ? 18.700 9.490 22.431 1.00 40.88 127 PRO A N 1
ATOM 967 C CA . PRO A 1 127 ? 17.775 10.368 23.116 1.00 40.88 127 PRO A CA 1
ATOM 968 C C . PRO A 1 127 ? 18.598 11.570 23.587 1.00 40.88 127 PRO A C 1
ATOM 970 O O . PRO A 1 127 ? 19.564 11.412 24.335 1.00 40.88 127 PRO A O 1
ATOM 973 N N . LYS A 1 128 ? 18.260 12.782 23.128 1.00 38.75 128 LYS A N 1
ATOM 974 C CA . LYS A 1 128 ? 18.691 13.998 23.822 1.00 38.75 128 LYS A CA 1
ATOM 975 C C . LYS A 1 128 ? 18.027 13.940 25.194 1.00 38.75 128 LYS A C 1
ATOM 977 O O . LYS A 1 128 ? 16.876 14.341 25.343 1.00 38.75 128 LYS A O 1
ATOM 982 N N . SER A 1 129 ? 18.735 13.393 26.177 1.00 39.41 129 SER A N 1
ATOM 983 C CA . SER A 1 129 ? 18.398 13.536 27.583 1.00 39.41 129 SER A CA 1
ATOM 984 C C . SER A 1 129 ? 18.370 15.032 27.882 1.00 39.41 129 SER A C 1
ATOM 986 O O . SER A 1 129 ? 19.415 15.667 28.020 1.00 39.41 129 SER A O 1
ATOM 988 N N . LYS A 1 130 ? 17.173 15.621 27.939 1.00 37.06 130 LYS A N 1
ATOM 989 C CA . LYS A 1 130 ? 16.985 16.845 28.708 1.00 37.06 130 LYS A CA 1
ATOM 990 C C . LYS A 1 130 ? 17.223 16.444 30.159 1.00 37.06 130 LYS A C 1
ATOM 992 O O . LYS A 1 130 ? 16.368 15.811 30.768 1.00 37.06 130 LYS A O 1
ATOM 997 N N . GLY A 1 131 ? 18.419 16.742 30.658 1.00 34.44 131 GLY A N 1
ATOM 998 C CA . GLY A 1 131 ? 18.682 16.758 32.086 1.00 34.44 131 GLY A CA 1
ATOM 999 C C . GLY A 1 131 ? 17.744 17.779 32.712 1.00 34.44 131 GLY A C 1
ATOM 1000 O O . GLY A 1 131 ? 17.888 18.976 32.487 1.00 34.44 131 GLY A O 1
ATOM 1001 N N . VAL A 1 132 ? 16.746 17.288 33.434 1.00 37.06 132 VAL A N 1
ATOM 1002 C CA . VAL A 1 132 ? 16.078 18.050 34.481 1.00 37.06 132 VAL A CA 1
ATOM 1003 C C . VAL A 1 132 ? 16.271 17.214 35.731 1.00 37.06 132 VAL A C 1
ATOM 1005 O O . VAL A 1 132 ? 15.522 16.286 36.022 1.00 37.06 132 VAL A O 1
ATOM 1008 N N . GLU A 1 133 ? 17.388 17.491 36.386 1.00 30.11 133 GLU A N 1
ATOM 1009 C CA . GLU A 1 133 ? 17.712 17.015 37.716 1.00 30.11 133 GLU A CA 1
ATOM 1010 C C . GLU A 1 133 ? 16.762 17.738 38.680 1.00 30.11 133 GLU A C 1
ATOM 1012 O O . GLU A 1 133 ? 16.934 18.916 38.982 1.00 30.11 133 GLU A O 1
ATOM 1017 N N . VAL A 1 134 ? 15.680 17.067 39.085 1.00 33.22 134 VAL A N 1
ATOM 1018 C CA . VAL A 1 134 ? 14.866 17.516 40.219 1.00 33.22 134 VAL A CA 1
ATOM 1019 C C . VAL A 1 134 ? 15.452 16.858 41.457 1.00 33.22 134 VAL A C 1
ATOM 1021 O O . VAL A 1 134 ? 15.085 15.745 41.831 1.00 33.22 134 VAL A O 1
ATOM 1024 N N . THR A 1 135 ? 16.410 17.545 42.065 1.00 30.41 135 THR A N 1
ATOM 1025 C CA . THR A 1 135 ? 16.953 17.193 43.373 1.00 30.41 135 THR A CA 1
ATOM 1026 C C . THR A 1 135 ? 15.895 17.507 44.427 1.00 30.41 135 THR A C 1
ATOM 1028 O O . THR A 1 135 ? 15.681 18.659 44.793 1.00 30.41 135 THR A O 1
ATOM 1031 N N . LEU A 1 136 ? 15.205 16.471 44.907 1.00 33.22 136 LEU A N 1
ATOM 1032 C CA . LEU A 1 136 ? 14.445 16.518 46.154 1.00 33.22 136 LEU A CA 1
ATOM 1033 C C . LEU A 1 136 ? 15.452 16.623 47.305 1.00 33.22 136 LEU A C 1
ATOM 1035 O O . LEU A 1 136 ? 16.038 15.625 47.722 1.00 33.22 136 LEU A O 1
ATOM 1039 N N . SER A 1 137 ? 15.694 17.841 47.787 1.00 35.62 137 SER A N 1
ATOM 1040 C CA . SER A 1 137 ? 16.491 18.076 48.988 1.00 35.62 137 SER A CA 1
ATOM 1041 C C . SER A 1 137 ? 15.702 17.648 50.224 1.00 35.62 137 SER A C 1
ATOM 1043 O O . SER A 1 137 ? 14.696 18.255 50.586 1.00 35.62 137 SER A O 1
ATOM 1045 N N . THR A 1 138 ? 16.192 16.589 50.858 1.00 29.84 138 THR A N 1
ATOM 1046 C CA . THR A 1 138 ? 15.874 16.148 52.216 1.00 29.84 138 THR A CA 1
ATOM 1047 C C . THR A 1 138 ? 16.224 17.240 53.227 1.00 29.84 138 THR A C 1
ATOM 1049 O O . THR A 1 138 ? 17.388 17.626 53.325 1.00 29.84 138 THR A O 1
ATOM 1052 N N . ALA A 1 139 ? 15.238 17.697 53.999 1.00 32.88 139 ALA A N 1
ATOM 1053 C CA . ALA A 1 139 ? 15.455 18.415 55.249 1.00 32.88 139 ALA A CA 1
ATOM 1054 C C . ALA A 1 139 ? 15.264 17.428 56.411 1.00 32.88 139 ALA A C 1
ATOM 1056 O O . ALA A 1 139 ? 14.237 16.760 56.512 1.00 32.88 139 ALA A O 1
ATOM 1057 N N . THR A 1 140 ? 16.312 17.299 57.217 1.00 29.61 140 THR A N 1
ATOM 1058 C CA . THR A 1 140 ? 16.390 16.559 58.480 1.00 29.61 140 THR A CA 1
ATOM 1059 C C . THR A 1 140 ? 15.807 17.371 59.645 1.00 29.61 140 THR A C 1
ATOM 1061 O O . THR A 1 140 ? 15.515 18.552 59.467 1.00 29.61 140 THR A O 1
ATOM 1064 N N . SER A 1 141 ? 15.764 16.718 60.819 1.00 29.59 141 SER A N 1
ATOM 1065 C CA . SER A 1 141 ? 15.455 17.195 62.186 1.00 29.59 141 SER A CA 1
ATOM 1066 C C . SER A 1 141 ? 14.023 16.905 62.652 1.00 29.59 141 SER A C 1
ATOM 1068 O O . SER A 1 141 ? 13.077 17.214 61.941 1.00 29.59 141 SER A O 1
ATOM 1070 N N . ASP A 1 142 ? 13.748 16.405 63.855 1.00 27.20 142 ASP A N 1
ATOM 1071 C CA . ASP A 1 142 ? 14.453 15.571 64.845 1.00 27.20 142 ASP A CA 1
ATOM 1072 C C . ASP A 1 142 ? 13.394 15.197 65.916 1.00 27.20 142 ASP A C 1
ATOM 1074 O O . ASP A 1 142 ? 12.402 15.910 66.067 1.00 27.20 142 ASP A O 1
ATOM 1078 N N . GLU A 1 143 ? 13.657 14.116 66.658 1.00 29.69 143 GLU A N 1
ATOM 1079 C CA . GLU A 1 143 ? 13.176 13.794 68.024 1.00 29.69 143 GLU A CA 1
ATOM 1080 C C . GLU A 1 143 ? 11.715 13.366 68.350 1.00 29.69 143 GLU A C 1
ATOM 1082 O O . GLU A 1 143 ? 10.745 14.078 68.099 1.00 29.69 143 GLU A O 1
ATOM 1087 N N . GLY A 1 144 ? 11.594 12.249 69.102 1.00 27.64 144 GLY A N 1
ATOM 1088 C CA . GLY A 1 144 ? 10.586 12.091 70.176 1.00 27.64 144 GLY A CA 1
ATOM 1089 C C . GLY A 1 144 ? 9.883 10.724 70.337 1.00 27.64 144 GLY A C 1
ATOM 1090 O O . GLY A 1 144 ? 9.141 10.315 69.458 1.00 27.64 144 GLY A O 1
ATOM 1091 N N . ASP A 1 145 ? 10.088 10.066 71.486 1.00 28.64 145 ASP A N 1
ATOM 1092 C CA . ASP A 1 145 ? 9.703 8.710 71.957 1.00 28.64 145 ASP A CA 1
ATOM 1093 C C . ASP A 1 145 ? 8.228 8.222 71.874 1.00 28.64 145 ASP A C 1
ATOM 1095 O O . ASP A 1 145 ? 7.299 9.004 72.048 1.00 28.64 145 ASP A O 1
ATOM 1099 N N . ASP A 1 146 ? 8.001 6.898 71.697 1.00 32.34 146 ASP A N 1
ATOM 1100 C CA . ASP A 1 146 ? 7.616 5.921 72.764 1.00 32.34 146 ASP A CA 1
ATOM 1101 C C . ASP A 1 146 ? 7.255 4.506 72.188 1.00 32.34 146 ASP A C 1
ATOM 1103 O O . ASP A 1 146 ? 6.763 4.363 71.067 1.00 32.34 146 ASP A O 1
ATOM 1107 N N . LYS A 1 147 ? 7.532 3.424 72.935 1.00 32.59 147 LYS A N 1
ATOM 1108 C CA . LYS A 1 147 ? 7.319 1.972 72.614 1.00 32.59 147 LYS A CA 1
ATOM 1109 C C . LYS A 1 147 ? 6.142 1.409 73.470 1.00 32.59 147 LYS A C 1
ATOM 1111 O O . LYS A 1 147 ? 5.682 2.169 74.310 1.00 32.59 147 LYS A O 1
ATOM 1116 N N . PRO A 1 148 ? 5.670 0.118 73.412 1.00 40.78 148 PRO A N 1
ATOM 1117 C CA . PRO A 1 148 ? 6.175 -1.100 72.729 1.00 40.78 148 PRO A CA 1
ATOM 1118 C C . PRO A 1 148 ? 5.142 -2.070 72.037 1.00 40.78 148 PRO A C 1
ATOM 1120 O O . PRO A 1 148 ? 3.964 -2.096 72.354 1.00 40.78 148 PRO A O 1
ATOM 1123 N N . ALA A 1 149 ? 5.671 -2.897 71.106 1.00 32.81 149 ALA A N 1
ATOM 1124 C CA . ALA A 1 149 ? 5.510 -4.343 70.725 1.00 32.81 149 ALA A CA 1
ATOM 1125 C C . ALA A 1 149 ? 4.305 -5.259 71.163 1.00 32.81 149 ALA A C 1
ATOM 1127 O O . ALA A 1 149 ? 3.648 -4.926 72.140 1.00 32.81 149 ALA A O 1
ATOM 1128 N N . PRO A 1 150 ? 4.114 -6.519 70.632 1.00 45.31 150 PRO A N 1
ATOM 1129 C CA . PRO A 1 150 ? 4.699 -7.232 69.458 1.00 45.31 150 PRO A CA 1
ATOM 1130 C C . PRO A 1 150 ? 3.722 -8.113 68.589 1.00 45.31 150 PRO A C 1
ATOM 1132 O O . PRO A 1 150 ? 2.579 -8.358 68.947 1.00 45.31 150 PRO A O 1
ATOM 1135 N N . GLN A 1 151 ? 4.293 -8.732 67.531 1.00 30.52 151 GLN A N 1
ATOM 1136 C CA . GLN A 1 151 ? 4.049 -10.088 66.949 1.00 30.52 151 GLN A CA 1
ATOM 1137 C C . GLN A 1 151 ? 3.476 -10.200 65.516 1.00 30.52 151 GLN A C 1
ATOM 1139 O O . GLN A 1 151 ? 2.378 -9.753 65.215 1.00 30.52 151 GLN A O 1
ATOM 1144 N N . GLY A 1 152 ? 4.221 -10.923 64.656 1.00 30.98 152 GLY A N 1
ATOM 1145 C CA . GLY A 1 152 ? 3.753 -11.479 63.374 1.00 30.98 152 GLY A CA 1
ATOM 1146 C C . GLY A 1 152 ? 4.849 -11.645 62.300 1.00 30.98 152 GLY A C 1
ATOM 1147 O O . GLY A 1 152 ? 5.078 -10.746 61.503 1.00 30.98 152 GLY A O 1
ATOM 1148 N N . LYS A 1 153 ? 5.531 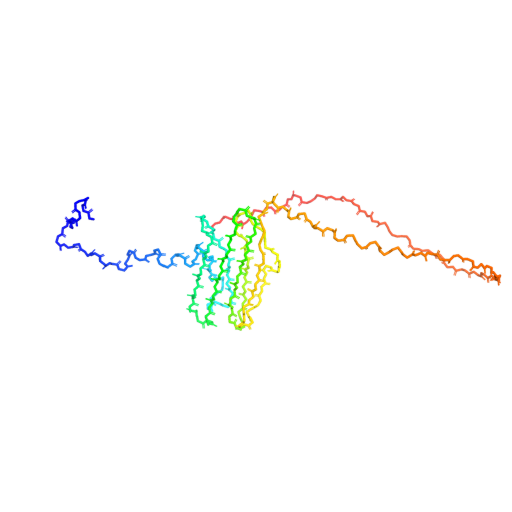-12.799 62.253 1.00 32.78 153 LYS A N 1
ATOM 1149 C CA . LYS A 1 153 ? 6.417 -13.272 61.149 1.00 32.78 153 LYS A CA 1
ATOM 1150 C C . LYS A 1 153 ? 5.678 -14.374 60.348 1.00 32.78 153 LYS A C 1
ATOM 1152 O O . LYS A 1 153 ? 4.729 -14.923 60.898 1.00 32.78 153 LYS A O 1
ATOM 1157 N N . PRO A 1 154 ? 6.218 -14.932 59.238 1.00 43.12 154 PRO A N 1
ATOM 1158 C CA . PRO A 1 154 ? 6.969 -14.365 58.101 1.00 43.12 154 PRO A CA 1
ATOM 1159 C C . PRO A 1 154 ? 6.459 -14.908 56.728 1.00 43.12 154 PRO A C 1
ATOM 1161 O O . PRO A 1 154 ? 5.672 -15.847 56.671 1.00 43.12 154 PRO A O 1
ATOM 1164 N N . GLY A 1 155 ? 6.984 -14.422 55.593 1.00 32.38 155 GLY A N 1
ATOM 1165 C CA . GLY A 1 155 ? 6.732 -15.050 54.282 1.00 32.38 155 GLY A CA 1
ATOM 1166 C C . GLY A 1 155 ? 7.743 -14.675 53.195 1.00 32.38 155 GLY A C 1
ATOM 1167 O O . GLY A 1 155 ? 7.595 -13.665 52.521 1.00 32.38 155 GLY A O 1
ATOM 1168 N N . ARG A 1 156 ? 8.775 -15.506 53.010 1.00 32.50 156 ARG A N 1
ATOM 1169 C CA . ARG A 1 156 ? 9.824 -15.390 51.978 1.00 32.50 156 ARG A CA 1
ATOM 1170 C C . ARG A 1 156 ? 9.462 -16.294 50.792 1.00 32.50 156 ARG A C 1
ATOM 1172 O O . ARG A 1 156 ? 9.291 -17.492 51.003 1.00 32.50 156 ARG A O 1
ATOM 1179 N N . LYS A 1 157 ? 9.421 -15.787 49.552 1.00 36.22 157 LYS A N 1
ATOM 1180 C CA . LYS A 1 157 ? 9.425 -16.638 48.343 1.00 36.22 157 LYS A CA 1
ATOM 1181 C C . LYS A 1 157 ? 10.492 -16.197 47.337 1.00 36.22 157 LYS A C 1
ATOM 1183 O O . LYS A 1 157 ? 10.654 -15.022 47.035 1.00 36.22 157 LYS A O 1
ATOM 1188 N N . ARG A 1 158 ? 11.253 -17.209 46.911 1.00 29.14 158 ARG A N 1
ATOM 1189 C CA . ARG A 1 158 ? 12.392 -17.227 45.983 1.00 29.14 158 ARG A CA 1
ATOM 1190 C C . ARG A 1 158 ? 11.943 -16.903 44.559 1.00 29.14 158 ARG A C 1
ATOM 1192 O O . ARG A 1 158 ? 10.957 -17.469 44.103 1.00 29.14 158 ARG A O 1
ATOM 1199 N N . TYR A 1 159 ? 12.751 -16.135 43.835 1.00 33.31 159 TYR A N 1
ATOM 1200 C CA . TYR A 1 159 ? 12.793 -16.178 42.374 1.00 33.31 159 TYR A CA 1
ATOM 1201 C C . TYR A 1 159 ? 13.817 -17.237 41.944 1.00 33.31 159 TYR A C 1
ATOM 1203 O O . TYR A 1 159 ? 14.994 -17.139 42.294 1.00 33.31 159 TYR A O 1
ATOM 1211 N N . SER A 1 160 ? 13.369 -18.264 41.219 1.00 33.59 160 SER A N 1
ATOM 1212 C CA . SER A 1 160 ? 14.228 -19.255 40.562 1.00 33.59 160 SER A CA 1
ATOM 1213 C C . SER A 1 160 ? 14.429 -18.887 39.094 1.00 33.59 160 SER A C 1
ATOM 1215 O O . SER A 1 160 ? 13.482 -18.527 38.398 1.00 33.59 160 SER A O 1
ATOM 1217 N N . ARG A 1 161 ? 15.674 -19.002 38.632 1.00 36.16 161 ARG A N 1
ATOM 1218 C CA . ARG A 1 161 ? 16.118 -18.823 37.245 1.00 36.16 161 ARG A CA 1
ATOM 1219 C C . ARG A 1 161 ? 16.491 -20.207 36.670 1.00 36.16 161 ARG A C 1
ATOM 1221 O O . ARG A 1 161 ? 16.857 -21.082 37.451 1.00 36.16 161 ARG A O 1
ATOM 1228 N N . VAL A 1 162 ? 16.519 -20.304 35.330 1.00 36.78 162 VAL A N 1
ATOM 1229 C CA . VAL A 1 162 ? 17.028 -21.397 34.451 1.00 36.78 162 VAL A CA 1
ATOM 1230 C C . VAL A 1 162 ? 15.976 -22.474 34.102 1.00 36.78 162 VAL A C 1
ATOM 1232 O O . VAL A 1 162 ? 15.323 -22.982 34.998 1.00 36.78 162 VAL A O 1
ATOM 1235 N N . GLY A 1 163 ? 15.736 -22.884 32.847 1.00 31.34 163 GLY A N 1
ATOM 1236 C CA . GLY A 1 163 ? 16.341 -22.565 31.548 1.00 31.34 163 GLY A CA 1
ATOM 1237 C C . GLY A 1 163 ? 15.683 -23.360 30.395 1.00 31.34 163 GLY A C 1
ATOM 1238 O O . GLY A 1 163 ? 14.855 -24.229 30.639 1.00 31.34 163 GLY A O 1
ATOM 1239 N N . ASN A 1 164 ? 16.082 -23.020 29.163 1.00 36.28 164 ASN A N 1
ATOM 1240 C CA . ASN A 1 164 ? 16.034 -23.762 27.888 1.00 36.28 164 ASN A CA 1
ATOM 1241 C C . ASN A 1 164 ? 14.799 -24.605 27.505 1.00 36.28 164 ASN A C 1
ATOM 1243 O O . ASN A 1 164 ? 14.644 -25.741 27.938 1.00 36.28 164 ASN A O 1
ATOM 1247 N N . PHE A 1 165 ? 14.063 -24.126 26.492 1.00 37.50 165 PHE A N 1
ATOM 1248 C CA . PHE A 1 165 ? 13.231 -24.966 25.619 1.00 37.50 165 PHE A CA 1
ATOM 1249 C C . PHE A 1 165 ? 13.421 -24.572 24.143 1.00 37.50 165 PHE A C 1
ATOM 1251 O O . PHE A 1 165 ? 12.521 -24.101 23.453 1.00 37.50 165 PHE A O 1
ATOM 1258 N N . LEU A 1 166 ? 14.657 -24.737 23.666 1.00 39.53 166 LEU A N 1
ATOM 1259 C CA . LEU A 1 166 ? 14.974 -24.889 22.247 1.00 39.53 166 LEU A CA 1
ATOM 1260 C C . LEU A 1 166 ? 14.603 -26.323 21.838 1.00 39.53 166 LEU A C 1
ATOM 1262 O O . LEU A 1 166 ? 15.462 -27.193 21.823 1.00 39.53 166 LEU A O 1
ATOM 1266 N N . SER A 1 167 ? 13.327 -26.573 21.547 1.00 42.94 167 SER A N 1
ATOM 1267 C CA . SER A 1 167 ? 12.877 -27.702 20.716 1.00 42.94 167 SER A CA 1
ATOM 1268 C C . SER A 1 167 ? 11.357 -27.669 20.583 1.00 42.94 167 SER A C 1
ATOM 1270 O O . SER A 1 167 ? 10.691 -28.151 21.485 1.00 42.94 167 SER A O 1
ATOM 1272 N N . GLN A 1 168 ? 10.833 -27.091 19.498 1.00 50.19 168 GLN A N 1
ATOM 1273 C CA . GLN A 1 168 ? 9.605 -27.469 18.757 1.00 50.19 168 GLN A CA 1
ATOM 1274 C C . GLN A 1 168 ? 9.533 -26.529 17.530 1.00 50.19 168 GLN A C 1
ATOM 1276 O O . GLN A 1 168 ? 9.090 -25.392 17.636 1.00 50.19 168 GLN A O 1
ATOM 1281 N N . LEU A 1 169 ? 10.344 -26.792 16.495 1.00 36.19 169 LEU A N 1
ATOM 1282 C CA . LEU A 1 169 ? 9.946 -27.408 15.209 1.00 36.19 169 LEU A CA 1
ATOM 1283 C C . LEU A 1 169 ? 8.871 -26.604 14.447 1.00 36.19 169 LEU A C 1
ATOM 1285 O O . LEU A 1 169 ? 7.744 -26.461 14.890 1.00 36.19 169 LEU A O 1
ATOM 1289 N N . LYS A 1 170 ? 9.250 -25.965 13.330 1.00 48.28 170 LYS A N 1
ATOM 1290 C CA . LYS A 1 170 ? 9.128 -26.514 11.957 1.00 48.28 170 LYS A CA 1
ATOM 1291 C C . LYS A 1 170 ? 7.681 -26.887 11.595 1.00 48.28 170 LYS A C 1
ATOM 1293 O O . LYS A 1 170 ? 7.299 -28.040 11.736 1.00 48.28 170 LYS A O 1
ATOM 1298 N N . ALA A 1 171 ? 6.927 -25.926 11.057 1.00 47.19 171 ALA A N 1
ATOM 1299 C CA . ALA A 1 171 ? 5.673 -26.192 10.338 1.00 47.19 171 ALA A CA 1
ATOM 1300 C C . ALA A 1 171 ? 5.292 -25.073 9.344 1.00 47.19 171 ALA A C 1
ATOM 1302 O O . ALA A 1 171 ? 4.121 -24.754 9.190 1.00 47.19 171 ALA A O 1
ATOM 1303 N N . TRP A 1 172 ? 6.271 -24.428 8.701 1.00 36.50 172 TRP A N 1
ATOM 1304 C CA . TRP A 1 172 ? 6.024 -23.381 7.697 1.00 36.50 172 TRP A CA 1
ATOM 1305 C C . TRP A 1 172 ? 6.892 -23.639 6.465 1.00 36.50 172 TRP A C 1
ATOM 1307 O O . TRP A 1 172 ? 7.865 -22.935 6.244 1.00 36.50 172 TRP A O 1
ATOM 1317 N N . PHE A 1 173 ? 6.584 -24.712 5.735 1.00 37.16 173 PHE A N 1
ATOM 1318 C CA . PHE A 1 173 ? 6.950 -24.932 4.330 1.00 37.16 173 PHE A CA 1
ATOM 1319 C C . PHE A 1 173 ? 6.043 -26.042 3.775 1.00 37.16 173 PHE A C 1
ATOM 1321 O O . PHE A 1 173 ? 6.302 -27.225 3.996 1.00 37.16 173 PHE A O 1
ATOM 1328 N N . CYS A 1 174 ? 4.969 -25.634 3.105 1.00 45.06 174 CYS A N 1
ATOM 1329 C CA . CYS A 1 174 ? 4.305 -26.308 1.988 1.00 45.06 174 CYS A CA 1
ATOM 1330 C C . CYS A 1 174 ? 3.721 -25.197 1.117 1.00 45.06 174 CYS A C 1
ATOM 1332 O O . CYS A 1 174 ? 3.061 -24.307 1.702 1.00 45.06 174 CYS A O 1
#

Foldseek 3Di:
DPPVPDDPDPPDDPDDPVVCVVVVCCCCEAQVWDAPDPQQLEIEGAHACVVPQKDWDWDQTSQGIKIWIKGDDVPLFKIKIKIADAANHKYAYDYHPQKDKPDDRIDGHPRDIDMIMMGGHPPDPDPPPPDPPPDPDDDDDDDDDDDDDDDDDDDDDDDDDDDDDPDDDDDPDD

Sequence (174 aa):
MKPDGTPHGHNTSLMHGWSTWPVFLMPRYLAGLYPIEAGWKVFGIAPVLSGLEAVECSLNTVAGTVKVELTVDEAAGHGAIRVLAPYGTRYRLQAPKGWSIMGPRECEGTGDWAKFFMSKEGMAMRPKSKGVEVTLSTATSDEGDDKPAPQGKPGRKRYSRVGNFLSQLKAWFC

Radius of gyration: 29.18 Å; chains: 1; bounding box: 37×46×112 Å

InterPro domains:
  IPR008928 Six-hairpin glycosidase superfamily [SSF48208] (3-96)
  IPR035398 Alpha-L-rhamnosidase C-terminal domain [PF17390] (32-97)